Protein AF-A0A6G0UK91-F1 (afdb_monomer_lite)

Structure (mmCIF, N/CA/C/O backbone):
data_AF-A0A6G0UK91-F1
#
_entry.id   AF-A0A6G0UK91-F1
#
loop_
_atom_site.group_PDB
_atom_site.id
_atom_site.type_symbol
_atom_site.label_atom_id
_atom_site.label_alt_id
_atom_site.label_comp_id
_atom_site.label_asym_id
_atom_site.label_entity_id
_atom_site.label_seq_id
_atom_site.pdbx_PDB_ins_code
_atom_site.Cartn_x
_atom_site.Cartn_y
_atom_site.Cartn_z
_atom_site.occupancy
_atom_site.B_iso_or_equiv
_atom_site.auth_seq_id
_atom_site.auth_comp_id
_atom_site.auth_asym_id
_atom_site.auth_atom_id
_atom_site.pdbx_PDB_model_num
ATOM 1 N N . MET A 1 1 ? -14.012 -34.693 -32.830 1.00 37.09 1 MET A N 1
ATOM 2 C CA . MET A 1 1 ? -12.580 -35.004 -33.039 1.00 37.09 1 MET A CA 1
ATOM 3 C C . MET A 1 1 ? -12.095 -35.832 -31.861 1.00 37.09 1 MET A C 1
ATOM 5 O O . MET A 1 1 ? -12.081 -35.334 -30.747 1.00 37.09 1 MET A O 1
ATOM 9 N N . SER A 1 2 ? -11.808 -37.111 -32.098 1.00 43.16 2 SER A N 1
ATOM 10 C CA . SER A 1 2 ? -11.281 -38.053 -31.105 1.00 43.16 2 SER A CA 1
ATOM 11 C C . SER A 1 2 ? -9.755 -38.025 -31.198 1.00 43.16 2 SER A C 1
ATOM 13 O O . SER A 1 2 ? -9.213 -38.278 -32.275 1.00 43.16 2 SER A O 1
ATOM 15 N N . MET A 1 3 ? -9.067 -37.648 -30.119 1.00 50.84 3 MET A N 1
ATOM 16 C CA . MET A 1 3 ? -7.606 -37.708 -30.077 1.00 50.84 3 MET A CA 1
ATOM 17 C C . MET A 1 3 ? -7.171 -39.144 -29.783 1.00 50.84 3 MET A C 1
ATOM 19 O O . MET A 1 3 ? -7.560 -39.740 -28.780 1.00 50.84 3 MET A O 1
ATOM 23 N N . LYS A 1 4 ? -6.406 -39.705 -30.720 1.00 47.41 4 LYS A N 1
ATOM 24 C CA . LYS A 1 4 ? -5.846 -41.054 -30.673 1.00 47.41 4 LYS A CA 1
ATOM 25 C C . LYS A 1 4 ? -4.699 -41.068 -29.660 1.00 47.41 4 LYS A C 1
ATOM 27 O O . LYS A 1 4 ? -3.764 -40.285 -29.788 1.00 47.41 4 LYS A O 1
ATOM 32 N N . ASN A 1 5 ? -4.771 -41.955 -28.671 1.00 55.75 5 ASN A N 1
ATOM 33 C CA . ASN A 1 5 ? -3.662 -42.223 -27.759 1.00 55.75 5 ASN A CA 1
ATOM 34 C C . ASN A 1 5 ? -2.579 -42.997 -28.517 1.00 55.75 5 ASN A C 1
ATOM 36 O O . ASN A 1 5 ? -2.749 -44.183 -28.804 1.00 55.75 5 ASN A O 1
ATOM 40 N N . GLU A 1 6 ? -1.490 -42.319 -28.867 1.00 48.81 6 GLU A N 1
ATOM 41 C CA . GLU A 1 6 ? -0.316 -42.955 -29.456 1.00 48.81 6 GLU A CA 1
ATOM 42 C C . GLU A 1 6 ? 0.389 -43.853 -28.431 1.00 48.81 6 GLU A C 1
ATOM 44 O O . GLU A 1 6 ? 0.497 -43.555 -27.240 1.00 48.81 6 GLU A O 1
ATOM 49 N N . ALA A 1 7 ? 0.796 -45.020 -28.920 1.00 57.38 7 ALA A N 1
ATOM 50 C CA . ALA A 1 7 ? 1.239 -46.171 -28.158 1.00 57.38 7 ALA A CA 1
ATOM 51 C C . ALA A 1 7 ? 2.455 -45.871 -27.263 1.00 57.38 7 ALA A C 1
ATOM 53 O O . ALA A 1 7 ? 3.584 -45.738 -27.733 1.00 57.38 7 ALA A O 1
ATOM 54 N N . VAL A 1 8 ? 2.246 -45.862 -25.944 1.00 52.91 8 VAL A N 1
ATOM 55 C CA . VAL A 1 8 ? 3.343 -45.894 -24.967 1.00 52.91 8 VAL A CA 1
ATOM 56 C C . VAL A 1 8 ? 3.934 -47.304 -24.946 1.00 52.91 8 VAL A C 1
ATOM 58 O O . VAL A 1 8 ? 3.413 -48.211 -24.292 1.00 52.91 8 VAL A O 1
ATOM 61 N N . ILE A 1 9 ? 5.037 -47.496 -25.666 1.00 56.91 9 ILE A N 1
ATOM 62 C CA . ILE A 1 9 ? 5.826 -48.731 -25.646 1.00 56.91 9 ILE A CA 1
ATOM 63 C C . ILE A 1 9 ? 6.515 -48.836 -24.276 1.00 56.91 9 ILE A C 1
ATOM 65 O O . ILE A 1 9 ? 7.521 -48.180 -24.006 1.00 56.91 9 ILE A O 1
ATOM 69 N N . LYS A 1 10 ? 5.972 -49.669 -23.381 1.00 55.97 10 LYS A N 1
ATOM 70 C CA . LYS A 1 10 ? 6.607 -50.010 -22.098 1.00 55.97 10 LYS A CA 1
ATOM 71 C C . LYS A 1 10 ? 7.730 -51.023 -22.331 1.00 55.97 10 LYS A C 1
ATOM 73 O O . LYS A 1 10 ? 7.532 -52.225 -22.181 1.00 55.97 10 LYS A O 1
ATOM 78 N N . GLY A 1 11 ? 8.917 -50.539 -22.691 1.00 55.03 11 GLY A N 1
ATOM 79 C CA . GLY A 1 11 ? 10.135 -51.350 -22.657 1.00 55.03 11 GLY A CA 1
ATOM 80 C C . GLY A 1 11 ? 10.447 -51.802 -21.224 1.00 55.03 11 GLY A C 1
ATOM 81 O O . GLY A 1 11 ? 10.395 -51.003 -20.287 1.00 55.03 11 GLY A O 1
ATOM 82 N N . SER A 1 12 ? 10.755 -53.087 -21.028 1.00 62.97 12 SER A N 1
ATOM 83 C CA . SER A 1 12 ? 11.043 -53.666 -19.710 1.00 62.97 12 SER A CA 1
ATOM 84 C C . SER A 1 12 ? 12.449 -53.288 -19.225 1.00 62.97 12 SER A C 1
ATOM 86 O O . SER A 1 12 ? 13.381 -54.093 -19.278 1.00 62.97 12 SER A O 1
ATOM 88 N N . LEU A 1 13 ? 12.619 -52.053 -18.756 1.00 61.03 13 LEU A N 1
ATOM 89 C CA . LEU A 1 13 ? 13.855 -51.609 -18.118 1.00 61.03 13 LEU A CA 1
ATOM 90 C C . LEU A 1 13 ? 14.010 -52.331 -16.765 1.00 61.03 13 LEU A C 1
ATOM 92 O O . LEU A 1 13 ? 13.380 -51.971 -15.769 1.00 61.03 13 LEU A O 1
ATOM 96 N N . LYS A 1 14 ? 14.828 -53.390 -16.720 1.00 67.25 14 LYS A N 1
ATOM 97 C CA . LYS A 1 14 ? 15.157 -54.115 -15.482 1.00 67.25 14 LYS A CA 1
ATOM 98 C C . LYS A 1 14 ? 16.158 -53.299 -14.660 1.00 67.25 14 LYS A C 1
ATOM 100 O O . LYS A 1 14 ? 17.364 -53.517 -14.729 1.00 67.25 14 LYS A O 1
ATOM 105 N N . VAL A 1 15 ? 15.656 -52.351 -13.872 1.00 67.25 15 VAL A N 1
ATOM 106 C CA . VAL A 1 15 ? 16.468 -51.616 -12.895 1.00 67.25 15 VAL A CA 1
ATOM 107 C C . VAL A 1 15 ? 16.833 -52.577 -11.756 1.00 67.25 15 VAL A C 1
ATOM 109 O O . VAL A 1 15 ? 15.946 -53.147 -11.115 1.00 67.25 15 VAL A O 1
ATOM 112 N N . LYS A 1 16 ? 18.135 -52.797 -11.507 1.00 60.97 16 LYS A N 1
ATOM 113 C CA . LYS A 1 16 ? 18.613 -53.533 -10.320 1.00 60.97 16 LYS A CA 1
ATOM 114 C C . LYS A 1 16 ? 17.965 -52.902 -9.082 1.00 60.97 16 LYS A C 1
ATOM 116 O O . LYS A 1 16 ? 18.029 -51.685 -8.932 1.00 60.97 16 LYS A O 1
ATOM 121 N N . LYS A 1 17 ? 17.347 -53.713 -8.210 1.00 58.56 17 LYS A N 1
ATOM 122 C CA . LYS A 1 17 ? 16.760 -53.277 -6.927 1.00 58.56 17 LYS A CA 1
ATOM 123 C C . LYS A 1 17 ? 17.854 -52.718 -6.001 1.00 58.56 17 LYS A C 1
ATOM 125 O O . LYS A 1 17 ? 18.306 -53.385 -5.079 1.00 58.56 17 LYS A O 1
ATOM 130 N N . GLY A 1 18 ? 18.289 -51.491 -6.264 1.00 54.69 18 GLY A N 1
ATOM 131 C CA . GLY A 1 18 ? 18.944 -50.623 -5.298 1.00 54.69 18 GLY A CA 1
ATOM 132 C C . GLY A 1 18 ? 17.896 -50.111 -4.315 1.00 54.69 18 GLY A C 1
ATOM 133 O O . GLY A 1 18 ? 16.742 -49.909 -4.693 1.00 54.69 18 GLY A O 1
ATOM 134 N N . LYS A 1 19 ? 18.291 -49.988 -3.044 1.00 55.81 19 LYS A N 1
ATOM 135 C CA . LYS A 1 19 ? 17.459 -49.610 -1.891 1.00 55.81 19 LYS A CA 1
ATOM 136 C C . LYS A 1 19 ? 16.319 -48.657 -2.264 1.00 55.81 19 LYS A C 1
ATOM 138 O O . LYS A 1 19 ? 16.544 -47.550 -2.741 1.00 55.81 19 LYS A O 1
ATOM 143 N N . VAL A 1 20 ? 15.099 -49.110 -1.987 1.00 55.56 20 VAL A N 1
ATOM 144 C CA . VAL A 1 20 ? 13.861 -48.334 -2.055 1.00 55.56 20 VAL A CA 1
ATOM 145 C C . VAL A 1 20 ? 14.072 -47.012 -1.313 1.00 55.56 20 VAL A C 1
ATOM 147 O O . VAL A 1 20 ? 14.124 -46.995 -0.082 1.00 55.56 20 VAL A O 1
ATOM 150 N N . PHE A 1 21 ? 14.179 -45.902 -2.046 1.00 57.78 21 PHE A N 1
ATOM 151 C CA . PHE A 1 21 ? 13.952 -44.582 -1.471 1.00 57.78 21 PHE A CA 1
ATOM 152 C C . PHE A 1 21 ? 12.489 -44.551 -1.035 1.00 57.78 21 PHE A C 1
ATOM 154 O O . PHE A 1 21 ? 11.578 -44.356 -1.841 1.00 57.78 21 PHE A O 1
ATOM 161 N N . LYS A 1 22 ? 12.255 -44.824 0.252 1.00 53.03 22 LYS A N 1
ATOM 162 C CA . LYS A 1 22 ? 10.959 -44.612 0.885 1.00 53.03 22 LYS A CA 1
ATOM 163 C C . LYS A 1 22 ? 10.645 -43.126 0.733 1.00 53.03 22 LYS A C 1
ATOM 165 O O . LYS A 1 22 ? 11.218 -42.300 1.439 1.00 53.03 22 LYS A O 1
ATOM 170 N N . LYS A 1 23 ? 9.756 -42.782 -0.200 1.00 57.50 23 LYS A N 1
ATOM 171 C CA . LYS A 1 23 ? 9.125 -41.463 -0.233 1.00 57.50 23 LYS A CA 1
ATOM 172 C C . LYS A 1 23 ? 8.345 -41.326 1.074 1.00 57.50 23 LYS A C 1
ATOM 174 O O . LYS A 1 23 ? 7.252 -41.876 1.195 1.00 57.50 23 LYS A O 1
ATOM 179 N N . LYS A 1 24 ? 8.927 -40.655 2.072 1.00 48.59 24 LYS A N 1
ATOM 180 C CA . LYS A 1 24 ? 8.166 -40.147 3.216 1.00 48.59 24 LYS A CA 1
ATOM 181 C C . LYS A 1 24 ? 7.123 -39.201 2.626 1.00 48.59 24 LYS A C 1
ATOM 183 O O . LYS A 1 24 ? 7.489 -38.179 2.052 1.00 48.59 24 LYS A O 1
ATOM 188 N N . LYS A 1 25 ? 5.841 -39.568 2.712 1.00 55.22 25 LYS A N 1
ATOM 189 C CA . LYS A 1 25 ? 4.764 -38.584 2.609 1.00 55.22 25 LYS A CA 1
ATOM 190 C C . LYS A 1 25 ? 5.007 -37.607 3.753 1.00 55.22 25 LYS A C 1
ATOM 192 O O . LYS A 1 25 ? 4.894 -37.988 4.913 1.00 55.22 25 LYS A O 1
ATOM 197 N N . VAL A 1 26 ? 5.458 -36.407 3.420 1.00 58.34 26 VAL A N 1
ATOM 198 C CA . VAL A 1 26 ? 5.419 -35.288 4.352 1.00 58.34 26 VAL A CA 1
ATOM 199 C C . VAL A 1 26 ? 3.964 -34.852 4.332 1.00 58.34 26 VAL A C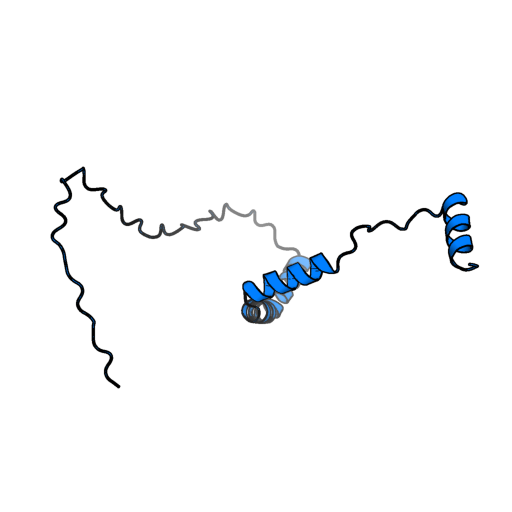 1
ATOM 201 O O . VAL A 1 26 ? 3.503 -34.265 3.356 1.00 58.34 26 VAL A O 1
ATOM 204 N N . GLU A 1 27 ? 3.212 -35.277 5.343 1.00 58.84 27 GLU A N 1
ATOM 205 C CA . GLU A 1 27 ? 1.935 -34.648 5.667 1.00 58.84 27 GLU A CA 1
ATOM 206 C C . GLU A 1 27 ? 2.207 -33.152 5.869 1.00 58.84 27 GLU A C 1
ATOM 208 O O . GLU A 1 27 ? 3.259 -32.813 6.429 1.00 58.84 27 GLU A O 1
ATOM 213 N N . PRO A 1 28 ? 1.350 -32.249 5.361 1.00 60.50 28 PRO A N 1
ATOM 214 C CA . PRO A 1 28 ? 1.494 -30.838 5.670 1.00 60.50 28 PRO A CA 1
ATOM 215 C C . PRO A 1 28 ? 1.467 -30.726 7.191 1.00 60.50 28 PRO A C 1
ATOM 217 O O . PRO A 1 28 ? 0.455 -31.031 7.814 1.00 60.50 28 PRO A O 1
ATOM 220 N N . GLN A 1 29 ? 2.610 -30.380 7.784 1.00 58.88 29 GLN A N 1
ATOM 221 C CA . GLN A 1 29 ? 2.674 -30.082 9.202 1.00 58.88 29 GLN A CA 1
ATOM 222 C C . GLN A 1 29 ? 1.687 -28.945 9.424 1.00 58.88 29 GLN A C 1
ATOM 224 O O . GLN A 1 29 ? 1.860 -27.858 8.868 1.00 58.88 29 GLN A O 1
ATOM 229 N N . GLU A 1 30 ? 0.623 -29.231 10.167 1.00 61.34 30 GLU A N 1
ATOM 230 C CA . GLU A 1 30 ? -0.214 -28.201 10.750 1.00 61.34 30 GLU A CA 1
ATOM 231 C C . GLU A 1 30 ? 0.740 -27.338 11.568 1.00 61.34 30 GLU A C 1
ATOM 233 O O . GLU A 1 30 ? 1.288 -27.758 12.587 1.00 61.34 30 GLU A O 1
ATOM 238 N N . VAL A 1 31 ? 1.063 -26.165 11.030 1.00 58.34 31 VAL A N 1
ATOM 239 C CA . VAL A 1 31 ? 1.750 -25.134 11.789 1.00 58.34 31 VAL A CA 1
ATOM 240 C C . VAL A 1 31 ? 0.780 -24.750 12.888 1.00 58.34 31 VAL A C 1
ATOM 242 O O . VAL A 1 31 ? -0.151 -23.979 12.665 1.00 58.34 31 VAL A O 1
ATOM 245 N N . ASP A 1 32 ? 0.979 -25.344 14.060 1.00 52.75 32 ASP A N 1
ATOM 246 C CA . ASP A 1 32 ? 0.377 -24.908 15.304 1.00 52.75 32 ASP A CA 1
ATOM 247 C C . ASP A 1 32 ? 0.797 -23.451 15.501 1.00 52.75 32 ASP A C 1
ATOM 249 O O . ASP A 1 32 ? 1.869 -23.142 16.024 1.00 52.75 32 ASP A O 1
ATOM 253 N N . ILE A 1 33 ? -0.056 -22.518 15.078 1.00 61.00 33 ILE A N 1
ATOM 254 C CA . ILE A 1 33 ? 0.028 -21.117 15.491 1.00 61.00 33 ILE A CA 1
ATOM 255 C C . ILE A 1 33 ? -0.508 -21.046 16.926 1.00 61.00 33 ILE A C 1
ATOM 257 O 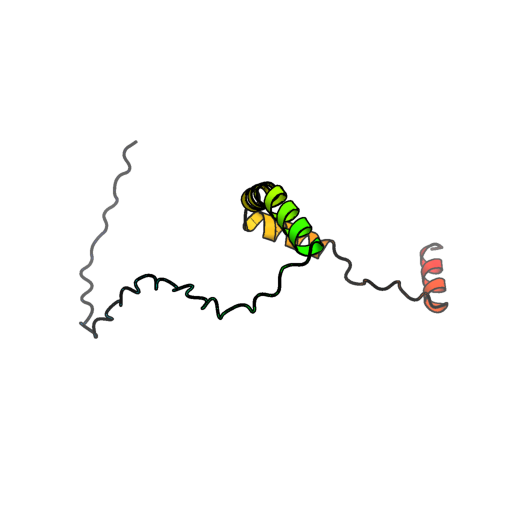O . ILE A 1 33 ? -1.385 -20.253 17.255 1.00 61.00 33 ILE A O 1
ATOM 261 N N . SER A 1 34 ? 0.025 -21.885 17.813 1.00 56.59 34 SER A N 1
ATOM 262 C CA . SER A 1 34 ? -0.040 -21.671 19.247 1.00 56.59 34 SER A CA 1
ATOM 263 C C . SER A 1 34 ? 1.012 -20.619 19.590 1.00 56.59 34 SER A C 1
ATOM 265 O O . SER A 1 34 ? 1.974 -20.851 20.320 1.00 56.59 34 SER A O 1
ATOM 267 N N . ILE A 1 35 ? 0.820 -19.407 19.053 1.00 61.31 35 ILE A N 1
ATOM 268 C CA . ILE A 1 35 ? 1.349 -18.220 19.713 1.00 61.31 35 ILE A CA 1
ATOM 269 C C . ILE A 1 35 ? 0.665 -18.252 21.067 1.00 61.31 35 ILE A C 1
ATOM 271 O O . ILE A 1 35 ? -0.525 -17.942 21.182 1.00 61.31 35 ILE A O 1
ATOM 275 N N . LYS A 1 36 ? 1.400 -18.726 22.074 1.00 56.78 36 LYS A N 1
ATOM 276 C CA . LYS A 1 36 ? 1.025 -18.563 23.464 1.00 56.78 36 LYS A CA 1
ATOM 277 C C . LYS A 1 36 ? 0.670 -17.096 23.590 1.00 56.78 36 LYS A C 1
ATOM 279 O O . LYS A 1 36 ? 1.501 -16.217 23.366 1.00 56.78 36 LYS A O 1
ATOM 284 N N . LYS A 1 37 ? -0.606 -16.834 23.850 1.00 57.25 37 LYS A N 1
ATOM 285 C CA . LYS A 1 37 ? -1.067 -15.543 24.331 1.00 57.25 37 LYS A CA 1
ATOM 286 C C . LYS A 1 37 ? -0.535 -15.458 25.755 1.00 57.25 37 LYS A C 1
ATOM 288 O O . LYS A 1 37 ? -1.297 -15.606 26.702 1.00 57.25 37 LYS A O 1
ATOM 293 N N . ASP A 1 38 ? 0.791 -15.358 25.867 1.00 49.12 38 ASP A N 1
ATOM 294 C CA . ASP A 1 38 ? 1.474 -15.026 27.098 1.00 49.12 38 ASP A CA 1
ATOM 295 C C . ASP A 1 38 ? 0.759 -13.785 27.584 1.00 49.12 38 ASP A C 1
ATOM 297 O O . ASP A 1 38 ? 0.542 -12.852 26.805 1.00 49.12 38 ASP A O 1
ATOM 301 N N . GLU A 1 39 ? 0.246 -13.896 28.800 1.00 58.03 39 GLU A N 1
ATOM 302 C CA . GLU A 1 39 ? -0.636 -12.959 29.463 1.00 58.03 39 GLU A CA 1
ATOM 303 C C . GLU A 1 39 ? -0.165 -11.537 29.174 1.00 58.03 39 GLU A C 1
ATOM 305 O O . GLU A 1 39 ? 0.756 -11.015 29.801 1.00 58.03 39 GLU A O 1
ATOM 310 N N . VAL A 1 40 ? -0.765 -10.930 28.144 1.00 59.50 40 VAL A N 1
ATOM 311 C CA . VAL A 1 40 ? -0.534 -9.535 27.819 1.00 59.50 40 VAL A CA 1
ATOM 312 C C . VAL A 1 40 ? -1.100 -8.838 29.028 1.00 59.50 40 VAL A C 1
ATOM 314 O O . VAL A 1 40 ? -2.320 -8.821 29.224 1.00 59.50 40 VAL A O 1
ATOM 317 N N . SER A 1 41 ? -0.186 -8.368 29.875 1.00 54.44 41 SER A N 1
ATOM 318 C CA . SER A 1 41 ? -0.449 -7.425 30.943 1.00 54.44 41 SER A CA 1
ATOM 319 C C . SER A 1 41 ? -1.593 -6.532 30.493 1.00 54.44 41 SER A C 1
ATOM 321 O O . SER A 1 41 ? -1.619 -6.070 29.353 1.00 54.44 41 SER A O 1
ATOM 323 N N . THR A 1 42 ? -2.598 -6.382 31.347 1.00 60.12 42 THR A N 1
ATOM 324 C CA . THR A 1 42 ? -3.856 -5.677 31.085 1.00 60.12 42 THR A CA 1
ATOM 325 C C . THR A 1 42 ? -3.638 -4.170 30.890 1.00 60.12 42 THR A C 1
ATOM 327 O O . THR A 1 42 ? -4.259 -3.343 31.557 1.00 60.12 42 THR A O 1
ATOM 330 N N . VAL A 1 43 ? -2.723 -3.789 30.002 1.00 71.75 43 VAL A N 1
ATOM 331 C CA . VAL A 1 43 ? -2.532 -2.453 29.478 1.00 71.75 43 VAL A CA 1
ATOM 332 C C . VAL A 1 43 ? -3.771 -2.193 28.642 1.00 71.75 43 VAL A C 1
ATOM 334 O O . VAL A 1 43 ? -3.951 -2.721 27.543 1.00 71.75 43 VAL A O 1
ATOM 337 N N . LYS A 1 44 ? -4.697 -1.444 29.238 1.00 82.62 44 LYS A N 1
ATOM 338 C CA . LYS A 1 44 ? -5.869 -0.945 28.531 1.00 82.62 44 LYS A CA 1
ATOM 339 C C . LYS A 1 44 ? -5.354 -0.141 27.343 1.00 82.62 44 LYS A C 1
ATOM 341 O O . LYS A 1 44 ? -4.508 0.733 27.520 1.00 82.62 44 LYS A O 1
ATOM 346 N N . LYS A 1 45 ? -5.852 -0.467 26.150 1.00 86.19 45 LYS A N 1
ATOM 347 C CA . LYS A 1 45 ? -5.550 0.302 24.944 1.00 86.19 45 LYS A CA 1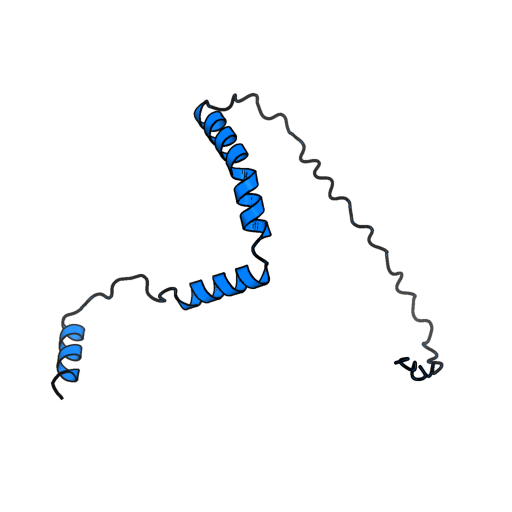
ATOM 348 C C . LYS A 1 45 ? -5.904 1.762 25.185 1.00 86.19 45 LYS A C 1
ATOM 350 O O . LYS A 1 45 ? -6.918 2.049 25.824 1.00 86.19 45 LYS A O 1
ATOM 355 N N . THR A 1 46 ? -5.083 2.661 24.669 1.00 93.62 46 THR A N 1
ATOM 356 C CA . THR A 1 46 ? -5.394 4.090 24.709 1.00 93.62 46 THR A CA 1
ATOM 357 C C . THR A 1 46 ? -6.607 4.387 23.826 1.00 93.62 46 THR A C 1
ATOM 359 O O . THR A 1 46 ? -6.890 3.663 22.867 1.00 93.62 46 THR A O 1
ATOM 362 N N . ASP A 1 47 ? -7.320 5.479 24.099 1.00 92.25 47 ASP A N 1
ATOM 363 C CA . ASP A 1 47 ? -8.455 5.894 23.261 1.00 92.25 47 ASP A CA 1
ATOM 364 C C . ASP A 1 47 ? -8.031 6.111 21.797 1.00 92.25 47 ASP A C 1
ATOM 366 O O . ASP A 1 47 ? -8.771 5.786 20.865 1.00 92.25 47 ASP A O 1
ATOM 370 N N . ALA A 1 48 ? -6.796 6.583 21.587 1.00 93.50 48 ALA A N 1
ATOM 371 C CA . ALA A 1 48 ? -6.195 6.729 20.266 1.00 93.50 48 ALA A CA 1
ATOM 372 C C . ALA A 1 48 ? -6.010 5.377 19.554 1.00 93.50 48 ALA A C 1
ATOM 374 O O . ALA A 1 48 ? -6.338 5.247 18.372 1.00 93.50 48 ALA A O 1
ATOM 375 N N . GLU A 1 49 ? -5.540 4.350 20.263 1.00 92.69 49 GLU A N 1
ATOM 376 C CA . GLU A 1 49 ? -5.398 2.993 19.722 1.00 92.69 49 GLU A CA 1
ATOM 377 C C . GLU A 1 49 ? -6.755 2.363 19.395 1.00 92.69 49 GLU A C 1
ATOM 379 O O . GLU A 1 49 ? -6.902 1.733 18.345 1.00 92.69 49 GLU A O 1
ATOM 384 N N . LEU A 1 50 ? -7.767 2.569 20.246 1.00 93.25 50 LEU A N 1
ATOM 385 C CA . LEU A 1 50 ? -9.132 2.096 20.000 1.00 93.25 50 LEU A CA 1
ATOM 386 C C . LEU A 1 50 ? -9.740 2.753 18.753 1.00 93.25 50 LEU A C 1
ATOM 388 O O . LEU A 1 50 ? -10.338 2.071 17.913 1.00 93.25 50 LEU A O 1
ATOM 392 N N . ALA A 1 51 ? -9.554 4.066 18.597 1.00 93.81 51 ALA A N 1
ATOM 393 C CA . ALA A 1 51 ? -10.008 4.803 17.422 1.00 93.81 51 ALA A CA 1
ATOM 394 C C . ALA A 1 51 ? -9.288 4.344 16.141 1.00 93.81 51 ALA A C 1
ATOM 396 O O . ALA A 1 51 ? -9.928 4.145 15.101 1.00 93.81 51 ALA A O 1
ATOM 397 N N . PHE A 1 52 ? -7.972 4.121 16.211 1.00 95.44 52 PHE A N 1
ATOM 398 C CA . PHE A 1 52 ? -7.191 3.588 15.096 1.00 95.44 52 PHE A CA 1
ATOM 399 C C . PHE A 1 52 ? -7.661 2.188 14.692 1.00 95.44 52 PHE A C 1
ATOM 401 O O . PHE A 1 52 ? -7.886 1.931 13.508 1.00 95.44 52 PHE A O 1
ATOM 408 N N . GLU A 1 53 ? -7.878 1.299 15.661 1.00 94.19 53 GLU A N 1
ATOM 409 C CA . GLU A 1 53 ? -8.330 -0.066 15.407 1.00 94.19 53 GLU A CA 1
ATOM 410 C C . GLU A 1 53 ? -9.724 -0.092 14.769 1.00 94.19 53 GLU A C 1
ATOM 412 O O . GLU A 1 53 ? -9.957 -0.839 13.815 1.00 94.19 53 GLU A O 1
ATOM 417 N N . LYS A 1 54 ? -10.643 0.771 15.224 1.00 94.81 54 LYS A N 1
ATOM 418 C CA . LYS A 1 54 ? -11.960 0.933 14.595 1.00 94.81 54 LYS A CA 1
ATOM 419 C C . LYS A 1 54 ? -11.820 1.304 13.115 1.00 94.81 54 LYS A C 1
ATOM 421 O O . LYS A 1 54 ? -12.376 0.621 12.254 1.00 94.81 54 LYS A O 1
ATOM 426 N N . ARG A 1 55 ? -11.002 2.313 12.804 1.00 94.19 55 ARG A N 1
ATOM 427 C CA . ARG A 1 55 ? -10.751 2.753 11.421 1.00 94.19 55 ARG A CA 1
ATOM 428 C C . ARG A 1 55 ? -10.039 1.686 10.583 1.00 94.19 55 ARG A C 1
ATOM 430 O O . ARG A 1 55 ? -10.289 1.544 9.382 1.00 94.19 55 ARG A O 1
ATOM 437 N N . GLN A 1 56 ? -9.151 0.910 11.197 1.00 94.69 56 GLN A N 1
ATOM 438 C CA . GLN A 1 56 ? -8.481 -0.209 10.542 1.00 94.69 56 GLN A CA 1
ATOM 439 C C . GLN A 1 56 ? -9.479 -1.305 10.156 1.00 94.69 56 GLN A C 1
ATOM 441 O O . GLN A 1 56 ? -9.398 -1.811 9.039 1.00 94.69 56 GLN A O 1
ATOM 446 N N . ARG A 1 57 ? -10.441 -1.632 11.030 1.00 93.44 57 ARG A N 1
ATOM 447 C CA . ARG A 1 57 ? -11.514 -2.596 10.730 1.00 93.44 57 ARG A CA 1
ATOM 448 C C . ARG A 1 57 ? -12.415 -2.107 9.599 1.00 93.44 57 ARG A C 1
ATOM 450 O O . ARG A 1 57 ? -12.667 -2.864 8.668 1.00 93.44 57 ARG A O 1
ATOM 457 N N . GLU A 1 58 ? -12.824 -0.839 9.626 1.00 94.88 58 GLU A N 1
ATOM 458 C CA . GLU A 1 58 ? -13.634 -0.225 8.560 1.00 94.88 58 GLU A CA 1
ATOM 459 C C . GLU A 1 58 ? -12.931 -0.294 7.191 1.00 94.88 58 GLU A C 1
ATOM 461 O O . GLU A 1 58 ? -13.545 -0.601 6.170 1.00 94.88 58 GLU A O 1
ATOM 466 N N . THR A 1 59 ? -11.614 -0.067 7.158 1.00 95.94 59 THR A N 1
ATOM 467 C CA . THR A 1 59 ? -10.824 -0.079 5.914 1.00 95.94 59 THR A CA 1
ATOM 468 C C . THR A 1 59 ? -10.286 -1.457 5.519 1.00 95.94 59 THR A C 1
ATOM 470 O O . THR A 1 59 ? -9.766 -1.613 4.410 1.00 95.94 59 THR A O 1
ATOM 473 N N . ALA A 1 60 ? -10.424 -2.474 6.374 1.00 95.50 60 ALA A N 1
ATOM 474 C CA . ALA A 1 60 ? -9.868 -3.806 6.142 1.00 95.50 60 ALA A CA 1
ATOM 475 C C . ALA A 1 60 ? -10.458 -4.469 4.892 1.00 95.50 60 ALA A C 1
ATOM 477 O O . ALA A 1 60 ? -9.707 -4.975 4.059 1.00 95.50 60 ALA A O 1
ATOM 478 N N . ALA A 1 61 ? -11.781 -4.404 4.717 1.00 93.25 61 ALA A N 1
ATOM 479 C CA . ALA A 1 61 ? -12.459 -4.986 3.559 1.00 93.25 61 ALA A CA 1
ATOM 480 C C . ALA A 1 61 ? -12.000 -4.340 2.240 1.00 93.25 61 ALA A C 1
ATOM 482 O O . ALA A 1 61 ? -11.725 -5.036 1.261 1.00 93.25 61 ALA A O 1
ATOM 483 N N . LYS A 1 62 ? -11.834 -3.010 2.235 1.00 95.06 62 LYS A N 1
ATOM 484 C CA . LYS A 1 62 ? -11.309 -2.267 1.082 1.00 95.06 62 LYS A CA 1
ATOM 485 C C . LYS A 1 62 ? -9.883 -2.711 0.740 1.00 95.06 62 LYS A C 1
ATOM 487 O O . LYS A 1 62 ? -9.616 -3.074 -0.402 1.00 95.06 62 LYS A O 1
ATOM 492 N N . ARG A 1 63 ? -8.993 -2.765 1.738 1.00 95.81 63 ARG A N 1
ATOM 493 C CA . ARG A 1 63 ? -7.599 -3.211 1.562 1.00 95.81 63 ARG A CA 1
ATOM 494 C C . ARG A 1 63 ? -7.507 -4.655 1.077 1.00 95.81 63 ARG A C 1
ATOM 496 O O . ARG A 1 63 ? -6.646 -4.969 0.260 1.00 95.81 63 ARG A O 1
ATOM 503 N N . LEU A 1 64 ? -8.376 -5.532 1.577 1.00 95.38 64 LEU A N 1
ATOM 504 C CA . LEU A 1 64 ? -8.436 -6.924 1.142 1.00 95.38 64 LEU A CA 1
ATOM 505 C C . LEU A 1 64 ? -8.821 -7.013 -0.337 1.00 95.38 64 LEU A C 1
ATOM 507 O O . LEU A 1 64 ? -8.131 -7.686 -1.098 1.00 95.38 64 LEU A O 1
ATOM 511 N N . LYS A 1 65 ? -9.860 -6.279 -0.753 1.00 95.81 65 LYS A N 1
ATOM 512 C CA . LYS A 1 65 ? -10.299 -6.215 -2.152 1.00 95.81 65 LYS A CA 1
ATOM 513 C C . LYS A 1 65 ? -9.191 -5.701 -3.076 1.00 95.81 65 LYS A C 1
ATOM 515 O O . LYS A 1 65 ? -8.934 -6.310 -4.107 1.00 95.81 65 LYS A O 1
ATOM 520 N N . GLU A 1 66 ? -8.506 -4.626 -2.694 1.00 94.38 66 GLU A N 1
ATOM 521 C CA . GLU A 1 66 ? -7.397 -4.048 -3.471 1.00 94.38 66 GLU A CA 1
ATOM 522 C C . GLU A 1 66 ? -6.206 -5.009 -3.594 1.00 94.38 66 GLU A C 1
ATOM 524 O O . GLU A 1 66 ? -5.646 -5.173 -4.676 1.00 94.38 66 GLU A O 1
ATOM 529 N N . ARG A 1 67 ? -5.835 -5.691 -2.501 1.00 92.12 67 ARG A N 1
ATOM 530 C CA . ARG A 1 67 ? -4.748 -6.683 -2.510 1.00 92.12 67 ARG A CA 1
ATOM 531 C C . ARG A 1 67 ? -5.089 -7.923 -3.328 1.00 92.12 67 ARG A C 1
ATOM 533 O O . ARG A 1 67 ? -4.188 -8.473 -3.954 1.00 92.12 67 ARG A O 1
ATOM 540 N N . ALA A 1 68 ? -6.347 -8.355 -3.293 1.00 93.75 68 ALA A N 1
ATOM 541 C CA . ALA A 1 68 ? -6.830 -9.510 -4.041 1.00 93.75 68 ALA A CA 1
ATOM 542 C C . ALA A 1 68 ? -6.985 -9.219 -5.541 1.00 93.75 68 ALA A C 1
ATOM 544 O O . ALA A 1 68 ? -6.842 -10.131 -6.348 1.00 93.75 68 ALA A O 1
ATOM 545 N N . ALA A 1 69 ? -7.254 -7.965 -5.919 1.00 94.56 69 ALA A N 1
ATOM 546 C CA . ALA A 1 69 ? -7.405 -7.570 -7.318 1.00 94.56 69 ALA A CA 1
ATOM 547 C C . ALA A 1 69 ? -6.095 -7.666 -8.121 1.00 94.56 69 ALA A C 1
ATOM 549 O O . ALA A 1 69 ? -6.137 -7.915 -9.320 1.00 94.56 69 ALA A O 1
ATOM 550 N N . ILE A 1 70 ? -4.943 -7.466 -7.474 1.00 93.56 70 ILE A N 1
ATOM 551 C CA . ILE A 1 70 ? -3.632 -7.424 -8.136 1.00 93.56 70 ILE A CA 1
ATOM 552 C C . ILE A 1 70 ? -2.961 -8.797 -8.046 1.00 93.56 70 ILE A C 1
ATOM 554 O O . ILE A 1 70 ? -2.670 -9.280 -6.946 1.00 93.56 70 ILE A O 1
ATOM 558 N N . SER A 1 71 ? -2.632 -9.397 -9.195 1.00 96.50 71 SER A N 1
ATOM 559 C CA . SER A 1 71 ? -1.866 -10.650 -9.216 1.00 96.50 71 SER A CA 1
ATOM 560 C C . SER A 1 71 ? -0.409 -10.433 -8.783 1.00 96.50 71 SER A C 1
ATOM 562 O O . SER A 1 71 ? 0.136 -9.331 -8.882 1.00 96.50 71 SER A O 1
ATOM 564 N N . HIS A 1 72 ? 0.266 -11.493 -8.326 1.00 94.44 72 HIS A N 1
ATOM 565 C CA . HIS A 1 72 ? 1.685 -11.390 -7.965 1.00 94.44 72 HIS A CA 1
ATOM 566 C C . HIS A 1 72 ? 2.550 -10.942 -9.151 1.00 94.44 72 HIS A C 1
ATOM 568 O O . HIS A 1 72 ? 3.413 -10.085 -8.982 1.00 94.44 72 HIS A O 1
ATOM 574 N N . ARG A 1 73 ? 2.270 -11.463 -10.352 1.00 95.81 73 ARG A N 1
ATOM 575 C CA . ARG A 1 73 ? 2.976 -11.087 -11.580 1.00 95.81 73 ARG A CA 1
ATOM 576 C C . ARG A 1 73 ? 2.865 -9.588 -11.848 1.00 95.81 73 ARG A C 1
ATOM 578 O O . ARG A 1 73 ? 3.877 -8.923 -12.017 1.00 95.81 73 ARG A O 1
ATOM 585 N N . GLU A 1 74 ? 1.647 -9.059 -11.811 1.00 95.12 74 GLU A N 1
ATOM 586 C CA . GLU A 1 74 ? 1.391 -7.635 -12.048 1.00 95.12 74 GLU A CA 1
ATOM 587 C C . GLU A 1 74 ? 2.070 -6.758 -10.984 1.00 95.12 74 GLU A C 1
ATOM 589 O O . GLU A 1 74 ? 2.588 -5.684 -11.281 1.00 95.12 74 GLU A O 1
ATOM 594 N N . ARG A 1 75 ? 2.126 -7.225 -9.732 1.00 95.69 75 ARG A N 1
ATOM 595 C CA . ARG A 1 75 ? 2.852 -6.532 -8.661 1.00 95.69 75 ARG A CA 1
ATOM 596 C C . ARG A 1 75 ? 4.350 -6.444 -8.950 1.00 95.69 75 ARG A C 1
ATOM 598 O O . ARG A 1 75 ? 4.934 -5.388 -8.724 1.00 95.69 75 ARG A O 1
ATOM 605 N N . VAL A 1 76 ? 4.952 -7.528 -9.437 1.00 97.00 76 VAL A N 1
ATOM 606 C CA . VAL A 1 76 ? 6.371 -7.567 -9.821 1.00 97.00 76 VAL A CA 1
ATOM 607 C C . VAL A 1 76 ? 6.628 -6.671 -11.032 1.00 97.00 76 VAL A C 1
ATOM 609 O O . VAL A 1 76 ? 7.574 -5.896 -11.017 1.00 97.00 76 VAL A O 1
ATOM 612 N N . GLU A 1 77 ? 5.759 -6.700 -12.042 1.00 96.5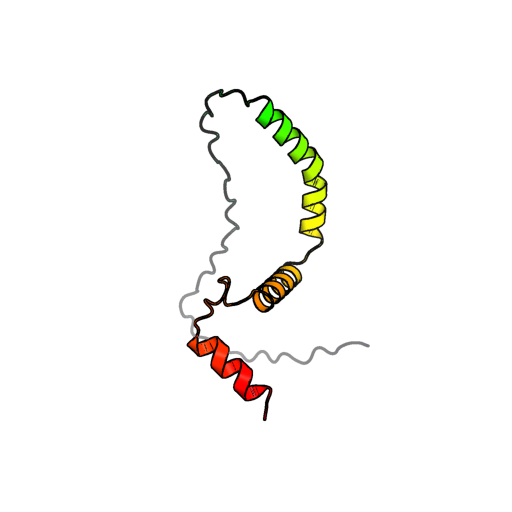0 77 GLU A N 1
ATOM 613 C CA . GLU A 1 77 ? 5.868 -5.828 -13.220 1.00 96.50 77 GLU A CA 1
ATOM 614 C C . GLU A 1 77 ? 5.773 -4.343 -12.838 1.00 96.50 77 GLU A C 1
ATOM 616 O O . GLU A 1 77 ? 6.612 -3.542 -13.250 1.00 96.50 77 GLU A O 1
ATOM 621 N N . ARG A 1 78 ? 4.808 -3.969 -11.984 1.00 95.31 78 ARG A N 1
ATOM 622 C CA . ARG A 1 78 ? 4.692 -2.598 -11.459 1.00 95.31 78 ARG A CA 1
ATOM 623 C C . ARG A 1 78 ? 5.923 -2.186 -10.657 1.00 95.31 78 ARG A C 1
ATOM 625 O O . ARG A 1 78 ? 6.379 -1.059 -10.810 1.00 95.31 78 ARG A O 1
ATOM 632 N N . PHE A 1 79 ? 6.451 -3.078 -9.821 1.00 96.75 79 PHE A N 1
ATOM 633 C CA . PHE A 1 79 ? 7.667 -2.820 -9.052 1.00 96.75 79 PHE A CA 1
ATOM 634 C C . PHE A 1 79 ? 8.868 -2.587 -9.973 1.00 96.75 79 PHE A C 1
ATOM 636 O O . PHE A 1 79 ? 9.555 -1.582 -9.835 1.00 96.75 79 PHE A O 1
ATOM 643 N N . ASN A 1 80 ? 9.066 -3.445 -10.972 1.00 94.75 80 ASN A N 1
ATOM 644 C CA . ASN A 1 80 ? 10.156 -3.297 -11.933 1.00 94.75 80 ASN A CA 1
ATOM 645 C C . ASN A 1 80 ? 10.029 -1.997 -12.737 1.00 94.75 80 ASN A C 1
ATOM 647 O O . ASN A 1 80 ? 11.010 -1.280 -12.886 1.00 94.75 80 ASN A O 1
ATOM 651 N N . SER A 1 81 ? 8.815 -1.639 -13.168 1.00 95.94 81 SER A N 1
ATOM 652 C CA . SER A 1 81 ? 8.566 -0.362 -13.848 1.00 95.94 81 SER A CA 1
ATOM 653 C C . SER A 1 81 ? 8.849 0.851 -12.954 1.00 95.94 81 SER A C 1
ATOM 655 O O . SER A 1 81 ? 9.287 1.888 -13.445 1.00 95.94 81 SER A O 1
ATOM 657 N N . GLN A 1 82 ? 8.597 0.755 -11.644 1.00 95.12 82 GLN A N 1
ATOM 658 C CA . GLN A 1 82 ? 8.954 1.814 -10.695 1.00 95.12 82 GLN A CA 1
ATOM 659 C C . GLN A 1 82 ? 10.466 1.919 -10.506 1.00 95.12 82 GLN A C 1
ATOM 661 O O . GLN A 1 82 ? 10.979 3.031 -10.475 1.00 95.12 82 GLN A O 1
ATOM 666 N N . MET A 1 83 ? 11.166 0.787 -10.418 1.00 93.25 83 MET A N 1
ATOM 667 C CA . MET A 1 83 ? 12.624 0.760 -10.291 1.00 93.25 83 MET A CA 1
ATOM 668 C C . MET A 1 83 ? 13.320 1.319 -11.531 1.00 93.25 83 MET A C 1
ATOM 670 O O . MET A 1 83 ? 14.277 2.065 -11.393 1.00 93.25 83 MET A O 1
ATOM 674 N N . GLU A 1 84 ? 12.809 1.017 -12.724 1.00 90.69 84 GLU A N 1
ATOM 675 C CA . GLU A 1 84 ? 13.317 1.570 -13.985 1.00 90.69 84 GLU A CA 1
ATOM 676 C C . GLU A 1 84 ? 13.162 3.097 -14.059 1.00 90.69 84 GLU A C 1
ATOM 678 O O . GLU A 1 84 ? 13.999 3.788 -14.628 1.00 90.69 84 GLU A O 1
ATOM 683 N N . LYS A 1 85 ? 12.091 3.638 -13.468 1.00 89.75 85 LYS A N 1
ATOM 684 C CA . LYS A 1 85 ? 11.826 5.085 -13.437 1.00 89.75 85 LYS A CA 1
ATOM 685 C C . LYS A 1 85 ? 12.550 5.812 -12.310 1.00 89.75 85 LYS A C 1
ATOM 687 O O . LYS A 1 85 ? 12.572 7.042 -12.315 1.00 89.75 85 LYS A O 1
ATOM 692 N N . LEU A 1 86 ? 13.053 5.088 -11.314 1.00 90.88 86 LEU A N 1
ATOM 693 C CA . LEU A 1 86 ? 13.703 5.695 -10.165 1.00 90.88 86 LEU A CA 1
ATOM 694 C C . LEU A 1 86 ? 15.075 6.218 -10.594 1.00 90.88 86 LEU A C 1
ATOM 696 O O . LEU A 1 86 ? 15.874 5.491 -11.175 1.00 90.88 86 LEU A O 1
ATOM 700 N N . THR A 1 87 ? 15.338 7.493 -10.317 1.00 86.44 87 THR A N 1
ATOM 701 C CA . THR A 1 87 ? 16.605 8.140 -10.658 1.00 86.44 87 THR A CA 1
ATOM 702 C C . THR A 1 87 ? 17.758 7.486 -9.911 1.00 86.44 87 THR A C 1
ATOM 704 O O . THR A 1 87 ? 17.688 7.282 -8.700 1.00 86.44 87 THR A O 1
ATOM 707 N N . GLU A 1 88 ? 18.841 7.192 -10.627 1.00 83.31 88 GLU A N 1
ATOM 708 C CA . GLU A 1 88 ? 20.058 6.627 -10.033 1.00 83.31 88 GLU A CA 1
ATOM 709 C C . GLU A 1 88 ? 20.709 7.605 -9.043 1.00 83.31 88 GLU A C 1
ATOM 711 O O . GLU A 1 88 ? 21.233 7.202 -8.005 1.00 83.31 88 GLU A O 1
ATOM 716 N N . PHE A 1 89 ? 20.619 8.904 -9.337 1.00 84.94 89 PHE A N 1
ATOM 717 C CA . PHE A 1 89 ? 21.156 9.978 -8.512 1.00 84.94 89 PHE A CA 1
ATOM 718 C C . PHE A 1 89 ? 20.014 10.757 -7.864 1.00 84.94 89 PHE A C 1
ATOM 720 O O . PHE A 1 89 ? 19.297 11.504 -8.526 1.00 84.94 89 PHE A O 1
ATOM 727 N N . ASN A 1 90 ? 19.864 10.592 -6.550 1.00 81.81 90 ASN A N 1
ATOM 728 C CA . ASN A 1 90 ? 18.893 11.337 -5.739 1.00 81.81 90 ASN A CA 1
ATOM 729 C C . ASN A 1 90 ? 19.485 12.623 -5.139 1.00 81.81 90 ASN A C 1
ATOM 731 O O . ASN A 1 90 ? 18.837 13.295 -4.337 1.00 81.81 90 ASN A O 1
ATOM 735 N N . GLU A 1 91 ? 20.720 12.958 -5.512 1.00 85.81 91 GLU A N 1
ATOM 736 C CA . GLU A 1 91 ? 21.394 14.184 -5.107 1.00 85.81 91 GLU A CA 1
ATOM 737 C C . GLU A 1 91 ? 21.361 15.207 -6.239 1.00 85.81 91 GLU A C 1
ATOM 739 O O . GLU A 1 91 ? 21.578 14.885 -7.408 1.00 85.81 91 GLU A O 1
ATOM 744 N N . MET A 1 92 ? 21.122 16.469 -5.883 1.00 79.19 92 MET A N 1
ATOM 745 C CA . MET A 1 92 ? 21.276 17.574 -6.820 1.00 79.19 92 MET A CA 1
ATOM 746 C C . MET A 1 92 ? 22.762 17.730 -7.146 1.00 79.19 92 MET A C 1
ATOM 748 O O . MET A 1 92 ? 23.579 17.927 -6.243 1.00 79.19 92 MET A O 1
ATOM 752 N N . ALA A 1 93 ? 23.113 17.648 -8.431 1.00 80.38 93 ALA A N 1
ATOM 753 C CA . ALA A 1 93 ? 24.491 17.819 -8.866 1.00 80.38 93 ALA A CA 1
ATOM 754 C C . ALA A 1 93 ? 25.046 19.163 -8.361 1.00 80.38 93 ALA A C 1
ATOM 756 O O .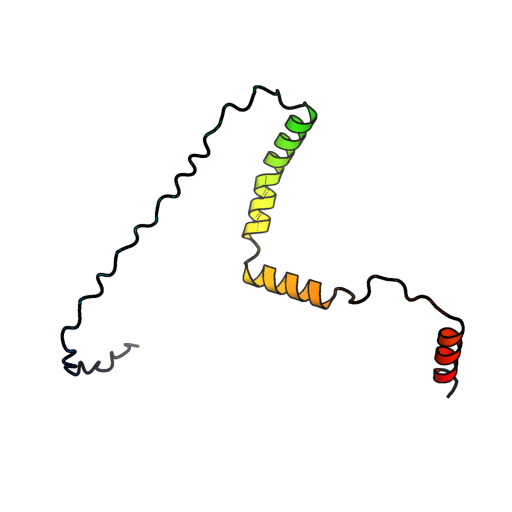 ALA A 1 93 ? 24.438 20.220 -8.552 1.00 80.38 93 ALA A O 1
ATOM 757 N N . LYS A 1 94 ? 26.213 19.132 -7.708 1.00 76.50 94 LYS A N 1
ATOM 758 C CA . LYS A 1 94 ? 26.925 20.355 -7.326 1.00 76.50 94 LYS A CA 1
ATOM 759 C C . LYS A 1 94 ? 27.504 20.992 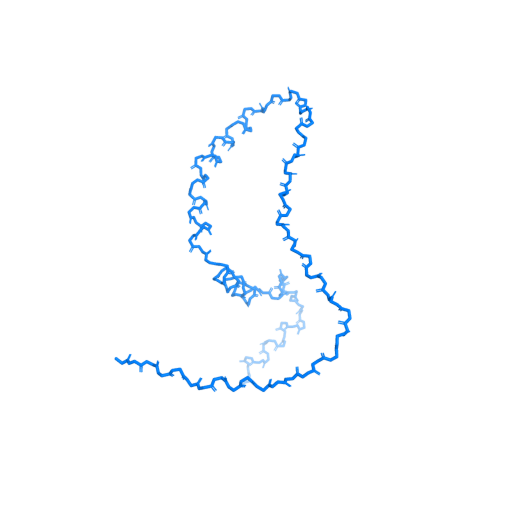-8.583 1.00 76.50 94 LYS A C 1
ATOM 761 O O . LYS A 1 94 ? 28.436 20.460 -9.180 1.00 76.50 94 LYS A O 1
ATOM 766 N N . VAL A 1 95 ? 26.961 22.142 -8.965 1.00 73.81 95 VAL A N 1
ATOM 767 C CA . VAL A 1 95 ? 27.474 22.927 -10.088 1.00 73.81 95 VAL A CA 1
ATOM 768 C C . VAL A 1 95 ? 28.757 23.627 -9.636 1.00 73.81 95 VAL A C 1
ATOM 770 O O . VAL A 1 95 ? 28.714 24.606 -8.894 1.00 73.81 95 VAL A O 1
ATOM 773 N N . SER A 1 96 ? 29.916 23.104 -10.036 1.00 70.31 96 SER A N 1
ATOM 774 C CA . SER A 1 96 ? 31.179 23.842 -9.960 1.00 70.31 96 SER A CA 1
ATOM 775 C C . SER A 1 96 ? 31.334 24.740 -11.191 1.00 70.31 96 SER A C 1
ATOM 777 O O . SER A 1 96 ? 30.822 24.436 -12.270 1.00 70.31 96 SER A O 1
ATOM 779 N N . TRP A 1 97 ? 32.080 25.841 -11.047 1.00 65.12 97 TRP A N 1
ATOM 780 C CA . TRP A 1 97 ? 32.334 26.811 -12.126 1.00 65.12 97 TRP A CA 1
ATOM 781 C C . TRP A 1 97 ? 32.971 26.172 -13.377 1.00 65.12 97 TRP A C 1
ATOM 783 O O . TRP A 1 97 ? 32.760 26.639 -14.491 1.00 65.12 97 TRP A O 1
ATOM 793 N N . THR A 1 98 ? 33.676 25.048 -13.207 1.00 66.19 98 THR A N 1
ATOM 794 C CA . THR A 1 98 ? 34.260 24.245 -14.293 1.00 66.19 98 THR A CA 1
ATOM 795 C C . THR A 1 98 ? 33.221 23.496 -15.131 1.00 66.19 98 THR A C 1
ATOM 797 O O . THR A 1 98 ? 33.392 23.392 -16.340 1.00 66.19 98 THR A O 1
ATOM 800 N N . ASN A 1 99 ? 32.137 23.002 -14.523 1.00 62.59 99 ASN A N 1
ATOM 801 C CA . ASN A 1 99 ? 31.085 22.290 -15.257 1.00 62.59 99 ASN A CA 1
ATOM 802 C C . ASN A 1 99 ? 30.157 23.274 -15.986 1.00 62.59 99 ASN A C 1
ATOM 804 O O . ASN A 1 99 ? 29.737 23.002 -17.102 1.00 62.59 99 ASN A O 1
ATOM 808 N N . PHE A 1 100 ? 29.927 24.458 -15.405 1.00 62.31 100 PHE A N 1
ATOM 809 C CA . PHE A 1 100 ? 29.116 25.516 -16.020 1.00 62.31 100 PHE A CA 1
ATOM 810 C C . PHE A 1 100 ? 29.716 26.067 -17.329 1.00 62.31 100 PHE A C 1
ATOM 812 O O . PHE A 1 100 ? 28.976 26.450 -18.230 1.00 62.31 100 PHE A O 1
ATOM 819 N N . MET A 1 101 ? 31.049 26.095 -17.454 1.00 58.78 101 MET A N 1
ATOM 820 C CA . MET A 1 101 ? 31.730 26.563 -18.671 1.00 58.78 101 MET A CA 1
ATOM 821 C C . MET A 1 101 ? 31.687 25.536 -19.817 1.00 58.78 101 MET A C 1
ATOM 823 O O . MET A 1 101 ? 31.540 25.934 -20.970 1.00 58.78 101 MET A O 1
ATOM 827 N N . ASN A 1 102 ? 31.755 24.231 -19.519 1.00 60.44 102 ASN A N 1
ATOM 828 C CA . ASN A 1 102 ? 31.702 23.179 -20.547 1.00 60.44 102 ASN A CA 1
ATOM 829 C C . ASN A 1 102 ? 30.322 23.068 -21.217 1.00 60.44 102 ASN A C 1
ATOM 831 O O . ASN A 1 102 ? 30.249 22.811 -22.418 1.00 60.44 102 ASN A O 1
ATOM 835 N N . ASP A 1 103 ? 29.236 23.314 -20.479 1.00 58.78 103 ASP A N 1
ATOM 836 C CA . ASP A 1 103 ? 27.876 23.258 -21.034 1.00 58.78 103 ASP A CA 1
ATOM 837 C C . ASP A 1 103 ? 27.585 24.416 -22.015 1.00 58.78 103 ASP A C 1
ATOM 839 O O . ASP A 1 103 ? 26.752 24.274 -22.910 1.00 58.78 103 ASP A O 1
ATOM 843 N N . PHE A 1 104 ? 28.300 25.546 -21.916 1.00 54.69 104 PHE A N 1
ATOM 844 C CA . PHE A 1 104 ? 28.174 26.671 -22.856 1.00 54.69 104 PHE A CA 1
ATOM 845 C C . PHE A 1 104 ? 28.922 26.448 -24.182 1.00 54.69 104 PHE A C 1
ATOM 847 O O . PHE A 1 104 ? 28.513 26.984 -25.212 1.00 54.69 104 PHE A O 1
ATOM 854 N N . GLU A 1 105 ? 29.987 25.641 -24.195 1.00 55.12 105 GLU A N 1
ATOM 855 C CA . GLU A 1 105 ? 30.784 25.380 -25.404 1.00 55.12 105 GLU A CA 1
ATOM 856 C C . GLU A 1 105 ? 30.081 24.447 -26.405 1.00 55.12 105 GLU A C 1
ATOM 858 O O . GLU A 1 105 ? 30.338 24.526 -27.607 1.00 55.12 105 GLU A O 1
ATOM 863 N N . VAL A 1 106 ? 29.159 23.601 -25.930 1.00 55.97 106 VAL A N 1
ATOM 864 C CA . VAL A 1 106 ? 28.362 22.682 -26.768 1.00 55.97 106 VAL A CA 1
ATOM 865 C C . VAL A 1 106 ? 27.165 23.388 -27.425 1.00 55.97 106 VAL A C 1
ATOM 867 O O . VAL A 1 106 ? 26.638 22.902 -28.419 1.00 55.97 106 VAL A O 1
ATOM 870 N N . VAL A 1 107 ? 26.751 24.555 -26.919 1.00 52.25 107 VAL A N 1
ATOM 871 C CA . VAL A 1 107 ? 25.602 25.321 -27.445 1.00 52.25 107 VAL A CA 1
ATOM 872 C C . VAL A 1 107 ? 26.016 26.355 -28.509 1.00 52.25 107 VAL A C 1
ATOM 874 O O . VAL A 1 107 ? 25.160 26.878 -29.219 1.00 52.25 107 VAL A O 1
ATOM 877 N N . ILE A 1 108 ? 27.315 26.650 -28.656 1.00 52.16 108 ILE A N 1
ATOM 878 C CA . ILE A 1 108 ? 27.833 27.710 -29.553 1.00 52.16 108 ILE A CA 1
ATOM 879 C C . ILE A 1 108 ? 28.634 27.148 -30.758 1.00 52.16 108 ILE A C 1
ATOM 881 O O . ILE A 1 108 ? 29.137 27.913 -31.580 1.00 52.16 108 ILE A O 1
ATOM 885 N N . LYS A 1 109 ? 28.716 25.824 -30.936 1.00 44.03 109 LYS A N 1
ATOM 886 C CA . LYS A 1 109 ? 29.233 25.183 -32.165 1.00 44.03 109 LYS A CA 1
ATOM 887 C C . LYS A 1 109 ? 28.123 24.456 -32.905 1.00 44.03 109 LYS A C 1
ATOM 889 O O . LYS A 1 109 ? 28.163 24.494 -34.154 1.00 44.03 109 LYS A O 1
#

Secondary structure (DSSP, 8-state):
-PPP---------------------------------------PPPHHHHHHHHHHHHHHHHHHHHHHHS-HHHHHHHHHHHHHHS-S--SPP---HHHHHHHHHTT--

Foldseek 3Di:
DDDDDDDDPPDPPPDDPDDPPPPPPPDPPPPPPPPPPPPPPPPPDDPVRVVVVVVCVVCVVVVVVVVVVADPVNVVVVVVVVVVVDDPDPDDDDDDPVNVVVVVVVVPD

pLDDT: mean 73.59, std 18.32, range [37.09, 97.0]

Sequence (109 aa):
MSMKNEAVIKGSLKVKKGKVFKKKKVEPQEVDISIKKDEVSTVKKTDAELAFEKRQRETAAKRLKERAAISHRERVERFNSQMEKLTEFNEMAKVSWTNFMNDFEVVIK

Radius of gyration: 32.42 Å; chains: 1; bounding box: 48×82×64 Å